Protein AF-A0A840E4K5-F1 (afdb_monomer_lite)

Foldseek 3Di:
DDDDFDDPVQQWGWDQDPVRDIWIWRWDDDPNDIDIDTDDD

pLDDT: mean 73.63, std 13.81, range [36.72, 88.12]

Secondary structure (DSSP, 8-state):
--------SS-EEEEE-TTS-EEEEEEEEETTEEEEEEE--

Organism: NCBI:txid1460968

Radius of gyration: 11.9 Å; chains: 1; bounding box: 24×31×29 Å

Sequence (41 aa):
MGARKYNDGASLLLHKRKDGGAQWLYRYIIHGRRREMGLAL

InterPro domains:
  IPR038488 Integrase, DNA-binding domain superfamily [G3DSA:3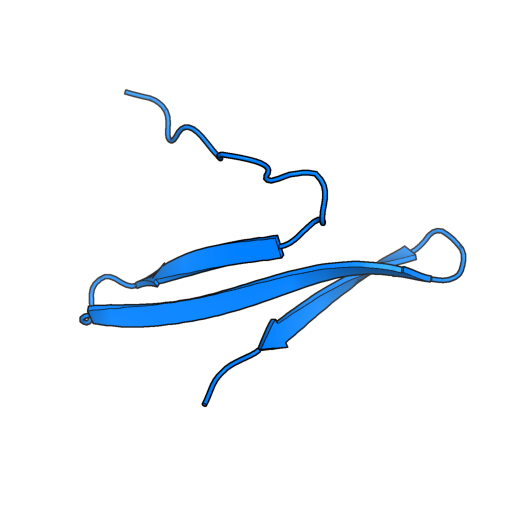.30.160.390] (2-40)

Structure (mmCIF, N/CA/C/O backbone):
data_AF-A0A840E4K5-F1
#
_entry.id   AF-A0A840E4K5-F1
#
loop_
_atom_site.group_PDB
_atom_site.id
_atom_site.type_symbol
_atom_site.label_atom_id
_atom_site.label_alt_id
_atom_site.label_comp_id
_atom_site.label_asym_id
_atom_site.label_entity_id
_atom_site.label_seq_id
_atom_site.pdbx_PDB_ins_code
_atom_site.Cartn_x
_atom_site.Cartn_y
_atom_site.Cartn_z
_atom_site.occupancy
_atom_site.B_iso_or_equiv
_atom_site.auth_seq_id
_atom_site.auth_comp_id
_atom_site.auth_asym_id
_atom_site.auth_atom_id
_atom_site.pdbx_PDB_model_num
ATOM 1 N N . MET A 1 1 ? -14.996 19.770 3.923 1.00 36.72 1 MET A N 1
ATOM 2 C CA . MET A 1 1 ? -13.689 19.314 4.448 1.00 36.72 1 MET A CA 1
ATOM 3 C C . MET A 1 1 ? -13.183 18.187 3.560 1.00 36.72 1 MET A C 1
ATOM 5 O O . MET A 1 1 ? -13.837 17.156 3.479 1.00 36.72 1 MET A O 1
ATOM 9 N N . GLY A 1 2 ? -12.117 18.433 2.796 1.00 44.66 2 GLY A N 1
ATOM 10 C CA . GLY A 1 2 ? -11.625 17.519 1.760 1.00 44.66 2 GLY A CA 1
ATOM 11 C C . GLY A 1 2 ? -10.871 16.321 2.338 1.00 44.66 2 GLY A C 1
ATOM 12 O O . GLY A 1 2 ? -10.066 16.475 3.253 1.00 44.66 2 GLY A O 1
ATOM 13 N N . ALA A 1 3 ? -11.132 15.128 1.802 1.00 48.25 3 ALA A N 1
ATOM 14 C CA . ALA A 1 3 ? -10.445 13.901 2.188 1.00 48.25 3 ALA A CA 1
ATOM 15 C C . ALA A 1 3 ? -8.952 13.988 1.824 1.00 48.25 3 ALA A C 1
ATOM 17 O O . ALA A 1 3 ? -8.578 13.940 0.650 1.00 48.25 3 ALA A O 1
ATOM 18 N N . ARG A 1 4 ? -8.092 14.131 2.837 1.00 53.59 4 ARG A N 1
ATOM 19 C CA . ARG A 1 4 ? -6.635 14.181 2.676 1.00 53.59 4 ARG A CA 1
ATOM 20 C C . ARG A 1 4 ? -6.112 12.760 2.470 1.00 53.59 4 ARG A C 1
ATOM 22 O O . ARG A 1 4 ? -6.085 11.964 3.402 1.00 53.59 4 ARG A O 1
ATOM 29 N N . LYS A 1 5 ? -5.720 12.434 1.237 1.00 52.34 5 LYS A N 1
ATOM 30 C CA . LYS A 1 5 ? -5.039 11.174 0.913 1.00 52.34 5 LYS A CA 1
ATOM 31 C C . LYS A 1 5 ? -3.574 11.294 1.343 1.00 52.34 5 LYS A C 1
ATOM 33 O O . LYS A 1 5 ? -2.819 12.025 0.709 1.00 52.34 5 LYS A O 1
ATOM 38 N N . TYR A 1 6 ? -3.199 10.626 2.432 1.00 55.53 6 TYR A N 1
ATOM 39 C CA . TYR A 1 6 ? -1.798 10.454 2.827 1.00 55.53 6 TYR A CA 1
ATOM 40 C C . TYR A 1 6 ? -1.143 9.461 1.854 1.00 55.53 6 TYR A C 1
ATOM 42 O O . TYR A 1 6 ? -1.737 8.430 1.543 1.00 55.53 6 TYR A O 1
ATOM 50 N N . ASN A 1 7 ? 0.019 9.808 1.303 1.00 53.03 7 ASN A N 1
ATOM 51 C CA . ASN A 1 7 ? 0.730 9.005 0.310 1.00 53.03 7 ASN A CA 1
ATOM 52 C C . ASN A 1 7 ? 2.106 8.665 0.896 1.00 53.03 7 ASN A C 1
ATOM 54 O O . ASN A 1 7 ? 2.974 9.529 0.938 1.00 53.03 7 ASN A O 1
ATOM 58 N N . ASP A 1 8 ? 2.286 7.436 1.381 1.00 59.41 8 ASP A N 1
ATOM 59 C CA . ASP A 1 8 ? 3.498 6.952 2.076 1.00 59.41 8 ASP A CA 1
ATOM 60 C C . ASP A 1 8 ? 4.698 6.699 1.132 1.00 59.41 8 ASP A C 1
ATOM 62 O O . ASP A 1 8 ? 5.581 5.894 1.404 1.00 59.41 8 ASP A O 1
ATOM 66 N N . GLY A 1 9 ? 4.718 7.319 -0.053 1.00 56.66 9 GLY A N 1
ATOM 67 C CA . GLY A 1 9 ? 5.787 7.158 -1.051 1.00 56.66 9 GLY A CA 1
ATOM 68 C C . GLY A 1 9 ? 5.848 5.786 -1.743 1.00 56.66 9 GLY A C 1
ATOM 69 O O . GLY A 1 9 ? 6.422 5.679 -2.822 1.00 56.66 9 GLY A O 1
ATOM 70 N N . ALA A 1 10 ? 5.193 4.755 -1.201 1.00 62.12 10 ALA A N 1
ATOM 71 C CA . ALA A 1 10 ? 5.202 3.382 -1.717 1.00 62.12 10 ALA A CA 1
ATOM 72 C C . ALA A 1 10 ? 3.945 2.992 -2.525 1.00 62.12 10 ALA A C 1
ATOM 74 O O . ALA A 1 10 ? 3.711 1.814 -2.775 1.00 62.12 10 ALA A O 1
ATOM 75 N N . SER A 1 11 ? 3.109 3.958 -2.930 1.00 74.50 11 SER A N 1
ATOM 76 C CA . SER A 1 11 ? 1.855 3.718 -3.675 1.00 74.50 11 SER A CA 1
ATOM 77 C C . SER A 1 11 ? 0.868 2.745 -2.998 1.00 74.50 11 SER A C 1
ATOM 79 O O . SER A 1 11 ? -0.004 2.173 -3.656 1.00 74.50 11 SER A O 1
ATOM 81 N N . LEU A 1 12 ? 0.977 2.593 -1.678 1.00 75.06 12 LEU A N 1
ATOM 82 C CA . LEU A 1 12 ? 0.080 1.798 -0.852 1.00 75.06 12 LEU A CA 1
ATOM 83 C C . LEU A 1 12 ? -1.001 2.704 -0.247 1.00 75.06 12 LEU A C 1
ATOM 85 O O . LEU A 1 12 ? -0.705 3.748 0.330 1.00 75.06 12 LEU A O 1
ATOM 89 N N . LEU A 1 13 ? -2.264 2.321 -0.408 1.00 78.38 13 LEU A N 1
ATOM 90 C CA . LEU A 1 13 ? -3.436 3.072 0.038 1.00 78.38 13 LEU A CA 1
ATOM 91 C C . LEU A 1 13 ? -4.298 2.177 0.926 1.00 78.38 13 LEU A C 1
ATOM 93 O O . LEU A 1 13 ? -4.700 1.100 0.504 1.00 78.38 13 LEU A O 1
ATOM 97 N N . LEU A 1 14 ? -4.641 2.627 2.131 1.00 80.56 14 LEU A N 1
ATOM 98 C CA . LEU A 1 14 ? -5.611 1.928 2.973 1.00 80.56 14 LEU A CA 1
ATOM 99 C C . LEU A 1 14 ? -7.030 2.413 2.652 1.00 80.56 14 LEU A C 1
ATOM 101 O O . LEU A 1 14 ? -7.370 3.574 2.886 1.00 80.56 14 LEU A O 1
ATOM 105 N N . HIS A 1 15 ? -7.876 1.525 2.138 1.00 82.75 15 HIS A N 1
ATOM 106 C CA . HIS A 1 15 ? -9.294 1.784 1.932 1.00 82.75 15 HIS A CA 1
ATOM 107 C C . HIS A 1 15 ? -10.100 1.249 3.117 1.00 82.75 15 HIS A C 1
ATOM 109 O O . HIS A 1 15 ? -10.385 0.055 3.202 1.00 82.75 15 HIS A O 1
ATOM 115 N N . LYS A 1 16 ? -10.467 2.139 4.044 1.00 80.00 16 LYS A N 1
ATOM 116 C CA . LYS A 1 16 ? -11.341 1.812 5.177 1.00 80.00 16 LYS A CA 1
ATOM 117 C C . LYS A 1 16 ? -12.806 1.942 4.757 1.00 80.00 16 LYS A C 1
ATOM 119 O O . LYS A 1 16 ? -13.224 3.015 4.318 1.00 80.00 16 LYS A O 1
ATOM 124 N N . ARG A 1 17 ? -13.578 0.864 4.887 1.00 80.75 17 ARG A N 1
ATOM 125 C CA . ARG A 1 17 ? -15.004 0.822 4.545 1.00 80.75 17 ARG A CA 1
ATOM 126 C C . ARG A 1 17 ? -15.872 1.149 5.761 1.00 80.75 17 ARG A C 1
ATOM 128 O O . ARG A 1 17 ? -15.436 1.046 6.908 1.00 80.75 17 ARG A O 1
ATOM 135 N N . LYS A 1 18 ? -17.117 1.562 5.508 1.00 83.12 18 LYS A N 1
ATOM 136 C CA . LYS A 1 18 ? -18.078 1.932 6.564 1.00 83.12 18 LYS A CA 1
ATOM 137 C C . LYS A 1 18 ? -18.499 0.742 7.437 1.00 83.12 18 LYS A C 1
ATOM 139 O O . LYS A 1 18 ? -18.857 0.960 8.585 1.00 83.12 18 LYS A O 1
ATOM 144 N N . ASP A 1 19 ? -18.417 -0.483 6.916 1.00 85.50 19 ASP A N 1
ATOM 145 C CA . ASP A 1 19 ? -18.711 -1.742 7.621 1.00 85.50 19 ASP A CA 1
ATOM 146 C C . ASP A 1 19 ? -17.620 -2.184 8.614 1.00 85.50 19 ASP A C 1
ATOM 148 O O . ASP A 1 19 ? -17.758 -3.218 9.256 1.00 85.50 19 ASP A O 1
ATOM 152 N N . GLY A 1 20 ? -16.529 -1.424 8.755 1.00 82.19 20 GLY A N 1
ATOM 153 C CA . GLY A 1 20 ? -15.408 -1.777 9.631 1.00 82.19 20 GLY A CA 1
ATOM 154 C C . GLY A 1 20 ? -14.321 -2.604 8.943 1.00 82.19 20 GLY A C 1
ATOM 155 O O . GLY A 1 20 ? -13.207 -2.670 9.459 1.00 82.19 20 GLY A O 1
ATOM 156 N N . GLY A 1 21 ? -14.584 -3.147 7.750 1.00 82.00 21 GLY A N 1
ATOM 157 C CA . GLY A 1 21 ? -13.557 -3.751 6.910 1.00 82.00 21 GLY A CA 1
ATOM 158 C C . GLY A 1 21 ? -12.553 -2.724 6.381 1.00 82.00 21 GLY A C 1
ATOM 159 O O . GLY A 1 21 ? -12.884 -1.564 6.122 1.00 82.00 21 GLY A O 1
ATOM 160 N N . ALA A 1 22 ? -11.316 -3.159 6.173 1.00 80.44 22 ALA A N 1
ATOM 161 C CA . ALA A 1 22 ? -10.302 -2.373 5.489 1.00 80.44 22 ALA A CA 1
ATOM 162 C C . ALA A 1 22 ? -9.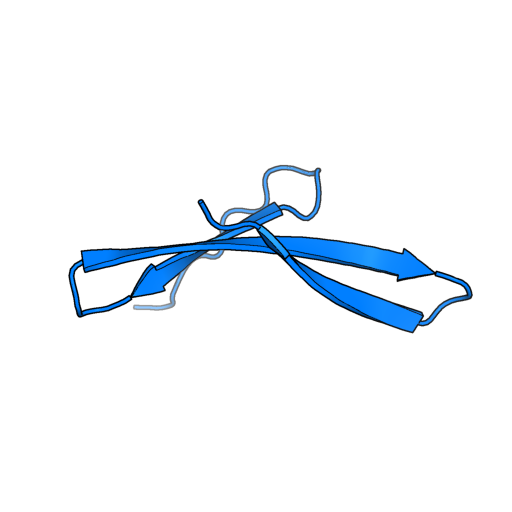591 -3.238 4.450 1.00 80.44 22 ALA A C 1
ATOM 164 O O . ALA A 1 22 ? -9.403 -4.433 4.653 1.00 80.44 22 ALA A O 1
ATOM 165 N N . GLN A 1 23 ? -9.211 -2.630 3.332 1.00 86.06 23 GLN A N 1
ATOM 166 C CA . GLN A 1 23 ? -8.433 -3.293 2.297 1.00 86.06 23 GLN A CA 1
ATOM 167 C C . GLN A 1 23 ? -7.249 -2.418 1.922 1.00 86.06 23 GLN A C 1
ATOM 169 O O . GLN A 1 23 ? -7.388 -1.206 1.739 1.00 86.06 23 GLN A O 1
ATOM 174 N N . TRP A 1 24 ? -6.083 -3.036 1.796 1.00 80.19 24 TRP A N 1
ATOM 175 C CA . TRP A 1 24 ? -4.919 -2.364 1.253 1.00 80.19 24 TRP A CA 1
ATOM 176 C C . TRP A 1 24 ? -5.004 -2.390 -0.269 1.00 80.19 24 TRP A C 1
ATOM 178 O O . TRP A 1 24 ? -5.292 -3.414 -0.876 1.00 80.19 24 TRP A O 1
ATOM 188 N N . LEU A 1 25 ? -4.773 -1.250 -0.895 1.00 81.44 25 LEU A N 1
ATOM 189 C CA . LEU A 1 25 ? -4.695 -1.092 -2.336 1.00 81.44 25 LEU A CA 1
ATOM 190 C C . LEU A 1 25 ? -3.247 -0.776 -2.673 1.00 81.44 25 LEU A C 1
ATOM 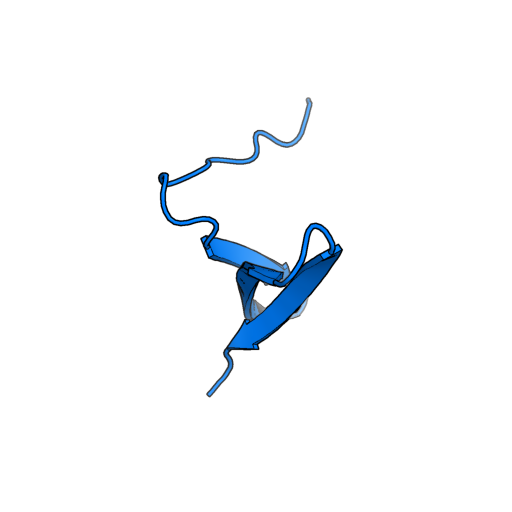192 O O . LEU A 1 25 ? -2.740 0.288 -2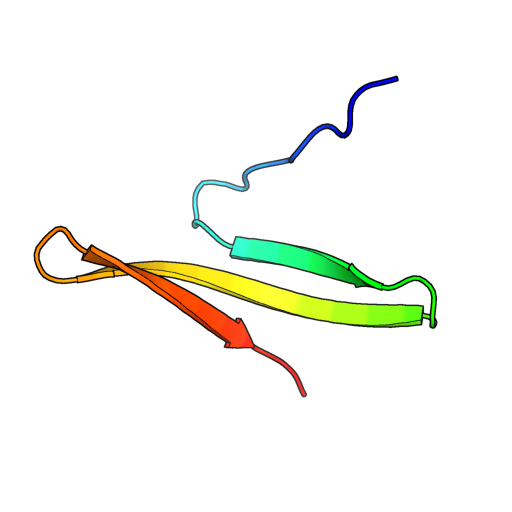.313 1.00 81.44 25 LEU A O 1
ATOM 196 N N . TYR A 1 26 ? -2.586 -1.693 -3.367 1.00 82.56 26 TYR A N 1
ATOM 197 C CA . TYR A 1 26 ? -1.262 -1.448 -3.914 1.00 82.56 26 TYR A CA 1
ATOM 198 C C . TYR A 1 26 ? -1.390 -0.967 -5.355 1.00 82.56 26 TYR A C 1
ATOM 200 O O . TYR A 1 26 ? -1.934 -1.664 -6.216 1.00 82.56 26 TYR A O 1
ATOM 208 N N . ARG A 1 27 ? -0.906 0.245 -5.622 1.00 85.44 27 ARG A N 1
ATOM 209 C CA . ARG A 1 27 ? -0.867 0.827 -6.962 1.00 85.44 27 ARG A CA 1
ATOM 210 C C . ARG A 1 27 ? 0.540 0.684 -7.529 1.00 85.44 27 ARG A C 1
ATOM 212 O O . ARG A 1 27 ? 1.508 1.093 -6.906 1.00 85.44 27 ARG A O 1
ATOM 219 N N . TYR A 1 28 ? 0.650 0.197 -8.756 1.00 81.44 28 TYR A N 1
ATOM 220 C CA . TYR A 1 28 ? 1.933 0.103 -9.452 1.00 81.44 28 TYR A CA 1
ATOM 221 C C . TYR A 1 28 ? 1.764 0.371 -10.951 1.00 81.44 28 TYR A C 1
ATOM 223 O O . TYR A 1 28 ? 0.645 0.421 -11.476 1.00 81.44 28 TYR A O 1
ATOM 231 N N . ILE A 1 29 ? 2.881 0.613 -11.639 1.00 85.69 29 ILE A N 1
ATOM 232 C CA . ILE A 1 29 ? 2.919 0.874 -13.080 1.00 85.69 29 ILE A CA 1
ATOM 233 C C . ILE A 1 29 ? 3.660 -0.281 -13.753 1.00 85.69 29 ILE A C 1
ATOM 235 O O . ILE A 1 29 ? 4.815 -0.535 -13.433 1.00 85.69 29 ILE A O 1
ATOM 239 N N . ILE A 1 30 ? 3.011 -0.953 -14.706 1.00 83.75 30 ILE A N 1
ATOM 240 C CA . ILE A 1 30 ? 3.659 -1.903 -15.625 1.00 83.75 30 ILE A CA 1
ATOM 241 C C . ILE A 1 30 ? 3.459 -1.389 -17.043 1.00 83.75 30 ILE A C 1
ATOM 243 O O . ILE A 1 30 ? 2.324 -1.128 -17.445 1.00 83.75 30 ILE A O 1
ATOM 247 N N . HIS A 1 31 ? 4.547 -1.247 -17.804 1.00 88.12 31 HIS A N 1
ATOM 248 C CA . HIS A 1 31 ? 4.522 -0.783 -19.200 1.00 88.12 31 HIS A CA 1
ATOM 249 C C . HIS A 1 31 ? 3.679 0.496 -19.400 1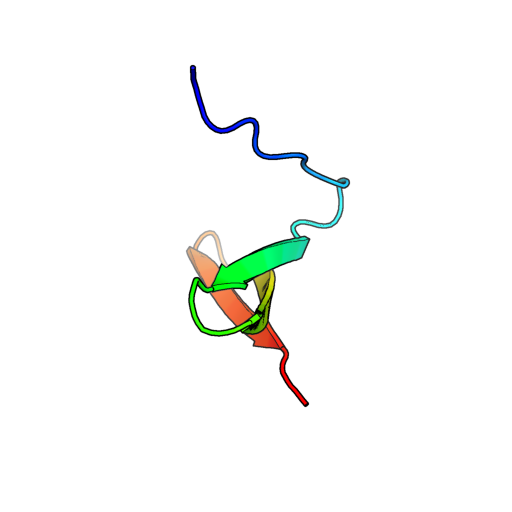.00 88.12 31 HIS A C 1
ATOM 251 O O . HIS A 1 31 ? 2.831 0.568 -20.287 1.00 88.12 31 HIS A O 1
ATOM 257 N N . GLY A 1 32 ? 3.838 1.486 -18.511 1.00 85.94 32 GLY A N 1
ATOM 258 C CA . GLY A 1 32 ? 3.095 2.755 -18.560 1.00 85.94 32 GLY A CA 1
ATOM 259 C C . GLY A 1 32 ? 1.614 2.665 -18.166 1.00 85.94 32 GLY A C 1
ATOM 260 O O . GLY A 1 32 ? 0.921 3.680 -18.145 1.00 85.94 32 GLY A O 1
ATOM 261 N N . ARG A 1 33 ? 1.107 1.478 -17.810 1.00 82.12 33 ARG A N 1
ATOM 262 C CA . ARG A 1 33 ? -0.278 1.278 -17.369 1.00 82.12 33 ARG A CA 1
ATOM 263 C C . ARG A 1 33 ? -0.350 1.173 -15.855 1.00 82.12 33 ARG A C 1
ATOM 265 O O . ARG A 1 33 ? 0.319 0.343 -15.241 1.00 82.12 33 ARG A O 1
ATOM 272 N N . ARG A 1 34 ? -1.212 1.996 -15.258 1.00 87.38 34 ARG A N 1
ATOM 273 C CA . ARG A 1 34 ? -1.535 1.942 -13.831 1.00 87.38 34 ARG A CA 1
ATOM 274 C C . ARG A 1 34 ? -2.416 0.725 -13.549 1.00 87.38 34 ARG A C 1
ATOM 276 O O . ARG A 1 34 ? -3.446 0.545 -14.196 1.00 87.38 34 ARG A O 1
ATOM 283 N N . ARG A 1 35 ? -2.023 -0.075 -12.563 1.00 81.31 35 ARG A N 1
ATOM 284 C CA . ARG A 1 35 ? -2.798 -1.198 -12.027 1.00 81.31 35 ARG A CA 1
ATOM 285 C C . ARG A 1 35 ? -2.980 -1.017 -10.523 1.00 81.31 35 ARG A C 1
ATOM 287 O O . ARG A 1 35 ? -2.172 -0.348 -9.877 1.00 81.31 35 ARG A O 1
ATOM 294 N N . GLU A 1 36 ? -4.057 -1.584 -9.997 1.00 83.62 36 GLU A N 1
ATOM 295 C CA . GLU A 1 36 ? -4.396 -1.577 -8.574 1.00 83.62 36 GLU A CA 1
ATOM 296 C C . GLU A 1 36 ? -4.697 -3.017 -8.153 1.00 83.62 36 GLU A C 1
ATOM 298 O O . GLU A 1 36 ? -5.436 -3.718 -8.844 1.00 83.62 36 GLU A O 1
ATOM 303 N N . MET A 1 37 ? -4.091 -3.462 -7.054 1.00 80.31 37 MET A N 1
ATOM 304 C CA . MET A 1 37 ? -4.293 -4.792 -6.485 1.00 80.31 37 MET A CA 1
ATOM 305 C C . MET A 1 37 ? -4.779 -4.658 -5.045 1.00 80.31 37 MET A C 1
ATOM 307 O O . MET A 1 37 ? -4.158 -3.961 -4.241 1.00 80.31 37 MET A O 1
ATOM 311 N N . GLY A 1 38 ? -5.890 -5.324 -4.731 1.00 78.31 38 GLY A N 1
ATOM 312 C CA . GLY A 1 38 ? -6.358 -5.477 -3.360 1.00 78.31 38 GLY A CA 1
ATOM 313 C C . GLY A 1 38 ? -5.485 -6.489 -2.625 1.00 78.31 38 GLY A C 1
ATOM 314 O O . GLY A 1 38 ? -5.401 -7.642 -3.037 1.00 78.31 38 GLY A O 1
ATOM 315 N N . LEU A 1 39 ? -4.839 -6.059 -1.547 1.00 75.81 39 LEU A N 1
ATOM 316 C CA . LEU A 1 39 ? -4.162 -6.916 -0.586 1.00 75.81 39 LEU A CA 1
ATOM 317 C C . LEU A 1 39 ? -5.093 -7.024 0.629 1.00 75.81 39 LEU A C 1
ATOM 319 O O . LEU A 1 39 ? -5.268 -6.065 1.385 1.00 75.81 39 LEU A O 1
ATOM 323 N N . ALA A 1 40 ? -5.762 -8.164 0.767 1.00 68.25 40 ALA A N 1
ATOM 324 C CA . ALA A 1 40 ? -6.553 -8.486 1.949 1.00 68.25 40 ALA A CA 1
ATOM 325 C C . ALA A 1 40 ? -6.308 -9.943 2.361 1.00 68.25 40 ALA A C 1
ATOM 327 O O . ALA A 1 40 ? -6.373 -10.836 1.516 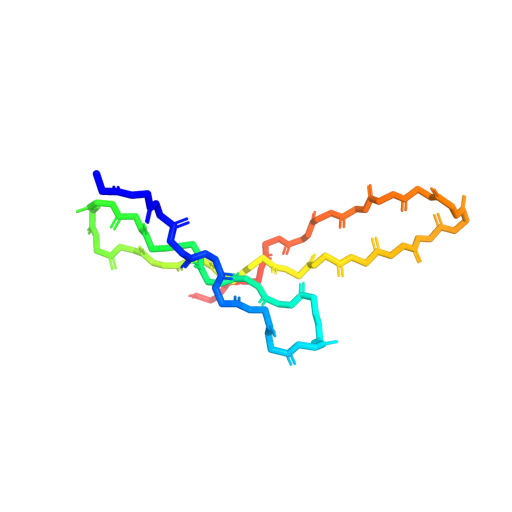1.00 68.25 40 ALA A O 1
ATOM 328 N N . LEU A 1 41 ? -6.029 -10.122 3.654 1.00 53.44 41 LEU A N 1
ATOM 329 C CA . LEU A 1 41 ? -6.379 -11.282 4.477 1.00 53.44 41 LEU A CA 1
ATOM 330 C C . LEU A 1 41 ? -7.607 -10.876 5.297 1.00 53.44 41 LEU A C 1
ATOM 332 O O . LEU A 1 41 ? -7.653 -9.684 5.690 1.00 53.44 41 LEU A O 1
#